Protein AF-A0A931S9N5-F1 (afdb_monomer_lite)

pLDDT: mean 90.53, std 6.64, range [61.09, 96.88]

Secondary structure (DSSP, 8-state):
-HHHHHHHH-HHHHHHHHHHHH----HHHHHHHHHHHHHHS-SS----HHHHHHHHHH-SSTTTTT--GGGT---HHHHHHHHTTS--

Foldseek 3Di:
DVVLVCCLPVVVVVLVVCCVVVVDPPPVVSSVVSVVVSVVQDLQNDDDQVVQQVCLCVDPDPVSNPDHPVVPDDCPVSVVCVVVVVGD

Radius of gyration: 17.53 Å; chains: 1; bounding box: 39×25×40 Å

Structure (mmCIF, N/CA/C/O backbone):
data_AF-A0A931S9N5-F1
#
_entry.id   AF-A0A931S9N5-F1
#
loop_
_atom_site.group_PDB
_atom_site.id
_atom_site.type_symbol
_atom_site.label_atom_id
_atom_site.label_alt_id
_atom_site.label_comp_id
_atom_site.label_asym_id
_atom_site.label_entity_id
_atom_site.label_seq_id
_atom_site.pdbx_PDB_ins_code
_atom_site.Cartn_x
_atom_site.Cartn_y
_atom_site.Cartn_z
_atom_site.occupancy
_atom_site.B_iso_or_equiv
_atom_site.auth_seq_id
_atom_site.auth_comp_id
_atom_site.auth_asym_id
_atom_site.auth_atom_id
_atom_site.pdbx_PDB_model_num
ATOM 1 N N . MET A 1 1 ? -6.717 -1.158 -9.408 1.00 61.09 1 MET A N 1
ATOM 2 C CA . MET A 1 1 ? -6.022 -2.374 -8.923 1.00 61.09 1 MET A CA 1
ATOM 3 C C . MET A 1 1 ? -5.153 -3.007 -10.006 1.00 61.09 1 MET A C 1
ATOM 5 O O . MET A 1 1 ? -4.058 -3.432 -9.673 1.00 61.09 1 MET A O 1
ATOM 9 N N . GLU A 1 2 ? -5.548 -2.950 -11.283 1.00 79.38 2 GLU A N 1
ATOM 10 C CA . GLU A 1 2 ? -4.694 -3.302 -12.437 1.00 79.38 2 GLU A CA 1
ATOM 11 C C . GLU A 1 2 ? -3.289 -2.675 -12.384 1.00 79.38 2 GLU A C 1
ATOM 13 O O . GLU A 1 2 ? -2.304 -3.367 -12.598 1.00 79.38 2 GLU A O 1
ATOM 18 N N . ALA A 1 3 ? -3.169 -1.400 -11.993 1.00 86.44 3 ALA A N 1
ATOM 19 C CA . ALA A 1 3 ? -1.867 -0.741 -11.871 1.00 86.44 3 ALA A CA 1
ATOM 20 C C . ALA A 1 3 ? -0.937 -1.374 -10.818 1.00 86.44 3 ALA A C 1
ATOM 22 O O . ALA A 1 3 ? 0.264 -1.437 -11.051 1.00 86.44 3 ALA A O 1
ATOM 23 N N . LEU A 1 4 ? -1.457 -1.850 -9.678 1.00 86.44 4 LEU A N 1
ATOM 24 C CA . LEU A 1 4 ? -0.641 -2.517 -8.654 1.00 86.44 4 LEU A CA 1
ATOM 25 C C . LEU A 1 4 ? -0.211 -3.913 -9.122 1.00 86.44 4 LEU A C 1
ATOM 27 O O . LEU A 1 4 ? 0.947 -4.281 -8.963 1.00 86.44 4 LEU A O 1
ATOM 31 N N . ASP A 1 5 ? -1.120 -4.662 -9.748 1.00 86.75 5 ASP A N 1
ATOM 32 C CA . ASP A 1 5 ? -0.794 -5.964 -10.340 1.00 86.75 5 ASP A CA 1
ATOM 33 C C . ASP A 1 5 ? 0.262 -5.826 -11.448 1.00 86.75 5 ASP A C 1
ATOM 35 O O . ASP A 1 5 ? 1.268 -6.535 -11.442 1.00 86.75 5 ASP A O 1
ATOM 39 N N . TYR A 1 6 ? 0.089 -4.841 -12.336 1.00 90.38 6 TYR A N 1
ATOM 40 C CA . TYR A 1 6 ? 1.085 -4.478 -13.339 1.00 90.38 6 TYR A CA 1
ATOM 41 C C . TYR A 1 6 ? 2.409 -4.102 -12.676 1.00 90.38 6 TYR A C 1
ATOM 43 O O . TYR A 1 6 ? 3.456 -4.581 -13.100 1.00 90.38 6 TYR A O 1
ATOM 51 N N . THR A 1 7 ? 2.356 -3.292 -11.616 1.00 91.12 7 THR A N 1
ATOM 52 C CA . THR A 1 7 ? 3.541 -2.842 -10.887 1.00 91.12 7 THR A CA 1
ATOM 53 C C . THR A 1 7 ? 4.358 -4.025 -10.387 1.00 91.12 7 THR A C 1
ATOM 55 O O . THR A 1 7 ? 5.549 -4.090 -10.656 1.00 91.12 7 THR A O 1
ATOM 58 N N . LEU A 1 8 ? 3.703 -4.987 -9.732 1.00 89.75 8 LEU A N 1
ATOM 59 C CA . LEU A 1 8 ? 4.345 -6.158 -9.136 1.00 89.75 8 LEU A CA 1
ATOM 60 C C . LEU A 1 8 ? 4.875 -7.168 -10.169 1.00 89.75 8 LEU A C 1
ATOM 62 O O . LEU A 1 8 ? 5.813 -7.905 -9.868 1.00 89.75 8 LEU A O 1
ATOM 66 N N . LYS A 1 9 ? 4.283 -7.220 -11.370 1.00 92.12 9 LYS A N 1
ATOM 67 C CA . LYS A 1 9 ? 4.650 -8.170 -12.437 1.00 92.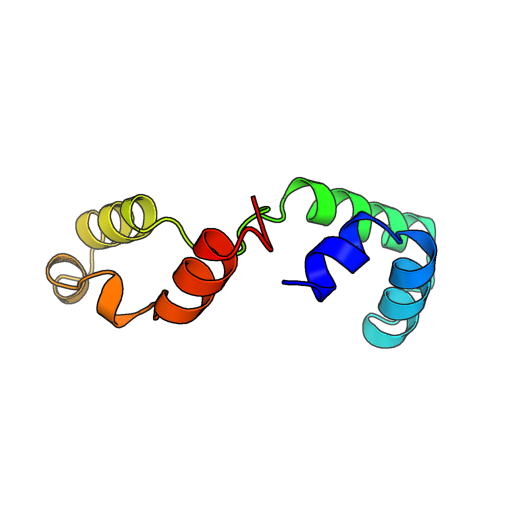12 9 LYS A CA 1
ATOM 68 C C . LYS A 1 9 ? 5.662 -7.626 -13.450 1.00 92.12 9 LYS A C 1
ATOM 70 O O . LYS A 1 9 ? 6.348 -8.425 -14.077 1.00 92.12 9 LYS A O 1
ATOM 75 N N . ASN A 1 10 ? 5.762 -6.306 -13.608 1.00 95.31 10 ASN A N 1
ATOM 76 C CA . ASN A 1 10 ? 6.509 -5.647 -14.689 1.00 95.31 10 ASN A CA 1
ATOM 77 C C . ASN A 1 10 ? 7.586 -4.711 -14.113 1.00 95.31 10 ASN A C 1
ATOM 79 O O . ASN A 1 10 ? 7.569 -3.496 -14.324 1.00 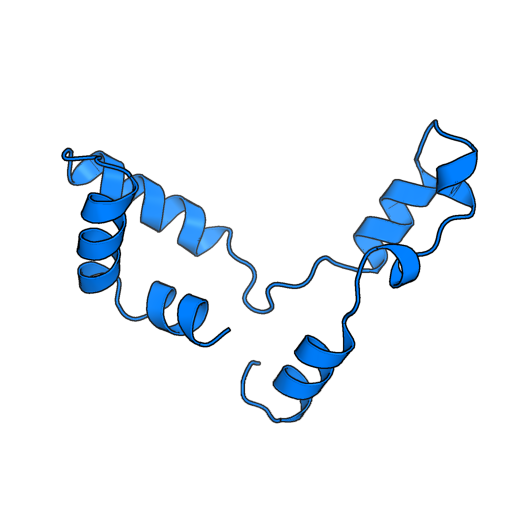95.31 10 ASN A O 1
ATOM 83 N N . ARG A 1 11 ? 8.489 -5.274 -13.296 1.00 94.38 11 ARG A N 1
ATOM 84 C CA . ARG A 1 11 ? 9.466 -4.513 -12.497 1.00 94.38 11 ARG A CA 1
ATOM 85 C C . ARG A 1 11 ? 10.297 -3.550 -13.346 1.00 94.38 11 ARG A C 1
ATOM 87 O O . ARG A 1 11 ? 10.438 -2.388 -12.976 1.00 94.38 11 ARG A O 1
ATOM 94 N N . ASP A 1 12 ? 10.834 -4.007 -14.470 1.00 94.75 12 ASP A N 1
ATOM 95 C CA . ASP A 1 12 ? 11.760 -3.203 -15.270 1.00 94.75 12 ASP A CA 1
ATOM 96 C C . ASP A 1 12 ? 11.047 -2.032 -15.961 1.00 94.75 12 ASP A C 1
ATOM 98 O O . ASP A 1 12 ? 11.537 -0.900 -15.910 1.00 94.75 12 ASP A O 1
ATOM 102 N N . GLU A 1 13 ? 9.847 -2.243 -16.519 1.00 96.06 13 GLU A N 1
ATOM 103 C CA . GLU A 1 13 ? 9.039 -1.147 -17.066 1.00 96.06 13 GLU A CA 1
ATOM 104 C C . GLU A 1 13 ? 8.652 -0.134 -15.984 1.00 96.06 13 GLU A C 1
ATOM 106 O O . GLU A 1 13 ? 8.665 1.080 -16.211 1.00 96.06 13 GLU A O 1
ATOM 111 N N . VAL A 1 14 ? 8.327 -0.618 -14.787 1.00 95.56 14 VAL A N 1
ATOM 112 C CA . VAL A 1 14 ? 7.967 0.236 -13.654 1.00 95.56 14 VAL A CA 1
ATOM 113 C C . VAL A 1 14 ? 9.152 1.073 -13.199 1.00 95.56 14 VAL A C 1
ATOM 115 O O . VAL A 1 14 ? 8.965 2.258 -12.936 1.00 95.56 14 VAL A O 1
ATOM 118 N N . LEU A 1 15 ? 10.368 0.528 -13.152 1.00 95.94 15 LEU A N 1
ATOM 119 C CA . LEU A 1 15 ? 11.563 1.302 -12.801 1.00 95.94 15 LEU A CA 1
ATOM 120 C C . LEU A 1 15 ? 11.811 2.452 -13.795 1.00 95.94 15 LEU A C 1
ATOM 122 O O . LEU A 1 15 ? 12.178 3.558 -13.387 1.00 95.94 15 LEU A O 1
ATOM 126 N N . LEU A 1 16 ? 11.521 2.265 -15.086 1.00 95.38 16 LEU A N 1
ATOM 127 C CA . LEU A 1 16 ? 11.580 3.359 -16.066 1.00 95.38 16 LEU A CA 1
ATOM 128 C C . LEU A 1 16 ? 10.549 4.455 -15.757 1.00 95.38 16 LEU A C 1
ATOM 130 O O . LEU A 1 16 ? 10.862 5.651 -15.785 1.00 95.38 16 LEU A O 1
ATOM 134 N N . VAL A 1 17 ? 9.322 4.058 -15.413 1.00 95.88 17 VAL A N 1
ATOM 135 C CA . VAL A 1 17 ? 8.266 4.990 -14.995 1.00 95.88 17 VAL A CA 1
ATOM 136 C C . VAL A 1 17 ? 8.656 5.706 -13.700 1.00 95.88 17 VAL A C 1
ATOM 138 O O . VAL A 1 17 ? 8.539 6.929 -13.620 1.00 95.88 17 VAL A O 1
ATOM 141 N N . MET A 1 18 ? 9.181 4.988 -12.706 1.00 95.50 18 MET A N 1
ATOM 142 C CA . MET A 1 18 ? 9.634 5.567 -11.445 1.00 95.50 18 MET A CA 1
ATOM 143 C C . MET A 1 18 ? 10.731 6.600 -11.692 1.00 95.50 18 MET A C 1
ATOM 145 O O . MET A 1 18 ? 10.579 7.723 -11.232 1.00 95.50 18 MET A O 1
ATOM 149 N N . THR A 1 19 ? 11.746 6.303 -12.511 1.00 96.31 19 THR A N 1
ATOM 150 C CA . THR A 1 19 ? 12.780 7.281 -12.913 1.00 96.31 19 THR A CA 1
ATOM 151 C C . THR A 1 19 ? 12.161 8.583 -13.432 1.00 96.31 19 THR A C 1
ATOM 153 O O . THR A 1 19 ? 12.555 9.685 -13.037 1.00 96.31 19 THR A O 1
ATOM 156 N N . LYS A 1 20 ? 11.140 8.481 -14.295 1.00 96.56 20 LYS A N 1
ATOM 157 C CA . LYS A 1 20 ? 10.468 9.647 -14.886 1.00 96.56 20 LYS A CA 1
ATOM 158 C C . LYS A 1 20 ? 9.807 10.539 -13.832 1.00 96.56 20 LYS A C 1
ATOM 160 O O . LYS A 1 20 ? 9.857 11.765 -13.990 1.00 96.56 20 LYS A O 1
ATOM 165 N N . TYR A 1 21 ? 9.196 9.959 -12.800 1.00 96.06 21 TYR A N 1
ATOM 166 C CA . TYR A 1 21 ? 8.383 10.691 -11.822 1.00 96.06 21 TYR A CA 1
ATOM 167 C C . TYR A 1 21 ? 9.104 11.005 -10.505 1.00 96.06 21 TYR A C 1
ATOM 169 O O . TYR A 1 21 ? 8.822 12.041 -9.913 1.00 96.06 21 TYR A O 1
ATOM 177 N N . THR A 1 22 ? 10.063 10.185 -10.073 1.00 95.00 22 THR A N 1
ATOM 178 C CA . THR A 1 22 ? 10.867 10.415 -8.859 1.00 95.00 22 THR A CA 1
ATOM 179 C C . THR A 1 22 ? 12.149 11.194 -9.140 1.00 95.00 22 THR A C 1
ATOM 181 O O . THR A 1 22 ? 12.708 11.785 -8.222 1.00 95.00 22 THR A O 1
ATOM 184 N N . LYS A 1 23 ? 12.616 11.205 -10.401 1.00 95.88 23 LYS A N 1
ATOM 185 C CA . LYS A 1 23 ? 13.900 11.789 -10.836 1.00 95.88 23 LYS A CA 1
ATOM 186 C C . LYS A 1 23 ? 15.138 11.146 -10.200 1.00 95.88 23 LYS A C 1
ATOM 188 O O . LYS A 1 23 ? 16.229 11.697 -10.314 1.00 95.88 23 LYS A O 1
ATOM 193 N N . ILE A 1 24 ? 14.988 9.985 -9.567 1.00 95.06 24 ILE A N 1
ATOM 194 C CA . ILE A 1 24 ? 16.115 9.201 -9.059 1.00 95.06 24 ILE A CA 1
ATOM 195 C C . ILE A 1 24 ? 16.852 8.597 -10.260 1.00 95.06 24 ILE A C 1
ATOM 197 O O . ILE A 1 24 ? 16.246 7.896 -11.067 1.00 95.06 24 ILE A O 1
ATOM 201 N N . THR A 1 25 ? 18.148 8.884 -10.381 1.00 93.69 25 THR A N 1
ATOM 202 C CA . THR A 1 25 ? 19.023 8.364 -11.448 1.00 93.69 25 THR A CA 1
ATOM 203 C C . THR A 1 25 ? 19.968 7.263 -10.970 1.00 93.69 25 THR A C 1
ATOM 205 O O . THR A 1 25 ? 20.576 6.581 -11.792 1.00 93.69 25 THR A O 1
ATOM 208 N N . ASP A 1 26 ? 20.088 7.072 -9.655 1.00 96.88 26 ASP A N 1
ATOM 209 C CA . ASP A 1 26 ? 20.807 5.947 -9.064 1.00 96.88 26 ASP A CA 1
ATOM 210 C C . ASP A 1 26 ? 19.947 4.680 -9.175 1.00 96.88 26 ASP A C 1
ATOM 212 O O . ASP A 1 26 ? 18.899 4.553 -8.537 1.00 96.88 26 ASP A O 1
ATOM 216 N N . ALA A 1 27 ? 20.394 3.742 -10.011 1.00 93.38 27 ALA A N 1
ATOM 217 C CA . ALA A 1 27 ? 19.673 2.505 -10.283 1.00 93.38 27 ALA A CA 1
ATOM 218 C C . ALA A 1 27 ? 19.559 1.590 -9.052 1.00 93.38 27 ALA A C 1
ATOM 220 O O . ALA A 1 27 ? 18.554 0.890 -8.912 1.00 93.38 27 ALA A O 1
ATOM 221 N N . ALA A 1 28 ? 20.553 1.596 -8.157 1.00 95.56 28 ALA A N 1
ATOM 222 C CA . ALA A 1 28 ? 20.523 0.781 -6.948 1.00 95.56 28 ALA A CA 1
ATOM 223 C C . ALA A 1 28 ? 19.485 1.329 -5.964 1.00 95.56 28 ALA A C 1
ATOM 225 O O . ALA A 1 28 ? 18.632 0.576 -5.496 1.00 95.56 28 ALA A O 1
ATOM 226 N N . LEU A 1 29 ? 19.487 2.648 -5.742 1.00 96.06 29 LEU A N 1
ATOM 227 C CA . LEU A 1 29 ? 18.501 3.313 -4.886 1.00 96.06 29 LEU A CA 1
ATOM 228 C C . LEU A 1 29 ? 17.071 3.149 -5.423 1.00 96.06 29 LEU A C 1
ATOM 230 O O . LEU A 1 29 ? 16.130 2.922 -4.663 1.00 96.06 29 LEU A O 1
ATOM 234 N N . LEU A 1 30 ? 16.894 3.250 -6.742 1.00 96.12 30 LEU A N 1
ATOM 235 C CA . LEU A 1 30 ? 15.591 3.070 -7.376 1.00 96.12 30 LEU A CA 1
ATOM 236 C C . LEU A 1 30 ? 15.073 1.631 -7.228 1.00 96.12 30 LEU A C 1
ATOM 238 O O . LEU A 1 30 ? 13.893 1.427 -6.935 1.00 96.12 30 LEU A O 1
ATOM 242 N N . GLY A 1 31 ? 15.961 0.648 -7.406 1.00 96.19 31 GLY A N 1
ATOM 243 C CA . GLY A 1 31 ? 15.656 -0.765 -7.205 1.00 96.19 31 GLY A CA 1
ATOM 244 C C . GLY A 1 31 ? 15.273 -1.069 -5.759 1.00 96.19 31 GLY A C 1
ATOM 245 O O . GLY A 1 31 ? 14.238 -1.686 -5.522 1.00 96.19 31 GLY A O 1
ATOM 246 N N . GLU A 1 32 ? 16.046 -0.566 -4.795 1.00 95.56 32 GLU A N 1
ATOM 247 C CA . GLU A 1 32 ? 15.761 -0.733 -3.368 1.00 95.56 32 GLU A CA 1
ATOM 248 C C . GLU A 1 32 ? 14.412 -0.120 -2.977 1.00 95.56 32 GLU A C 1
ATOM 250 O O . GLU A 1 32 ? 13.639 -0.739 -2.238 1.00 95.56 32 GLU A O 1
ATOM 255 N N . ALA A 1 33 ? 14.094 1.070 -3.498 1.00 93.88 33 ALA A N 1
ATOM 256 C CA . ALA A 1 33 ? 12.805 1.706 -3.265 1.00 93.88 33 ALA A CA 1
ATOM 257 C C . ALA A 1 33 ? 11.658 0.810 -3.754 1.00 93.88 33 ALA A C 1
ATOM 259 O O . ALA A 1 33 ? 10.739 0.523 -2.985 1.00 93.88 33 ALA A O 1
ATOM 260 N N . TYR A 1 34 ? 11.726 0.313 -4.994 1.00 95.06 34 TYR A N 1
ATOM 261 C CA . TYR A 1 34 ? 10.721 -0.616 -5.514 1.00 95.06 34 TYR A CA 1
ATOM 262 C C . TYR A 1 34 ? 10.618 -1.880 -4.647 1.00 95.06 34 TYR A C 1
ATOM 264 O O . TYR A 1 34 ? 9.525 -2.228 -4.203 1.00 95.06 34 TYR A O 1
ATOM 272 N N . ASP A 1 35 ? 11.742 -2.539 -4.352 1.00 94.69 35 ASP A N 1
ATOM 273 C CA . ASP A 1 35 ? 11.758 -3.822 -3.640 1.00 94.69 35 ASP A CA 1
ATOM 274 C C . ASP A 1 35 ? 11.252 -3.687 -2.188 1.00 94.69 35 ASP A C 1
ATOM 276 O O . ASP A 1 35 ? 10.675 -4.629 -1.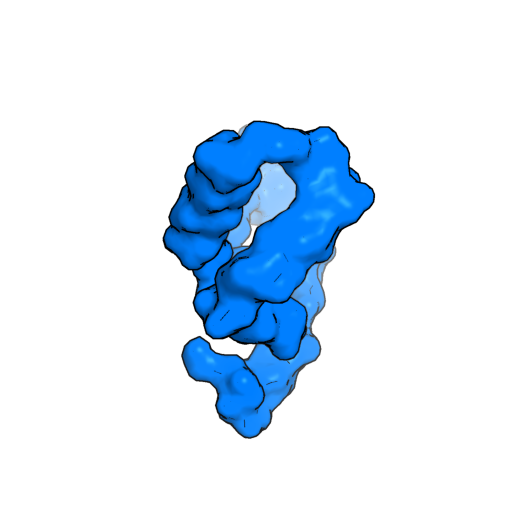634 1.00 94.69 35 ASP A O 1
ATOM 280 N N . SER A 1 36 ? 11.429 -2.514 -1.573 1.00 93.19 36 SER A N 1
ATOM 281 C CA . SER A 1 36 ? 10.902 -2.195 -0.241 1.00 93.19 36 SER A CA 1
ATOM 282 C C . SER A 1 36 ? 9.381 -2.039 -0.253 1.00 93.19 36 SER A C 1
ATOM 284 O O . SER A 1 36 ? 8.692 -2.635 0.577 1.00 93.19 36 SER A O 1
ATOM 286 N N . TYR A 1 37 ? 8.836 -1.289 -1.216 1.00 89.12 37 TYR A N 1
ATOM 287 C CA . TYR A 1 37 ? 7.390 -1.080 -1.318 1.00 89.12 37 TYR A CA 1
ATOM 288 C C . TYR A 1 37 ? 6.646 -2.305 -1.852 1.00 89.12 37 TYR A C 1
ATOM 290 O O . TYR A 1 37 ? 5.560 -2.604 -1.363 1.00 89.12 37 TYR A O 1
ATOM 298 N N . ALA A 1 38 ? 7.239 -3.070 -2.772 1.00 91.19 38 ALA A N 1
ATOM 299 C CA . ALA A 1 38 ? 6.639 -4.288 -3.317 1.00 91.19 38 ALA A CA 1
ATOM 300 C C . ALA A 1 38 ? 6.305 -5.324 -2.230 1.00 91.19 38 ALA A C 1
ATOM 302 O O . ALA A 1 38 ? 5.326 -6.055 -2.355 1.00 91.19 38 ALA A O 1
ATOM 303 N N . LYS A 1 39 ? 7.090 -5.364 -1.144 1.00 88.75 39 LYS A N 1
ATOM 304 C CA . LYS A 1 39 ? 6.834 -6.221 0.027 1.00 88.75 39 LYS A CA 1
ATOM 305 C C . LYS A 1 39 ? 5.772 -5.657 0.970 1.00 88.75 39 LYS A C 1
ATOM 307 O O . LYS A 1 39 ? 5.157 -6.420 1.707 1.00 88.75 39 LYS A O 1
ATOM 312 N N . ALA A 1 40 ? 5.610 -4.338 0.991 1.00 87.25 40 ALA A N 1
ATOM 313 C CA . ALA A 1 40 ? 4.712 -3.638 1.903 1.00 87.25 40 ALA A CA 1
ATOM 314 C C . ALA A 1 40 ? 3.312 -3.418 1.315 1.00 87.25 40 ALA A C 1
ATOM 316 O O . ALA A 1 40 ? 2.360 -3.235 2.069 1.00 87.25 40 ALA A O 1
ATOM 317 N N . TRP A 1 41 ? 3.172 -3.400 -0.013 1.00 86.62 41 TRP A N 1
ATOM 318 C CA . TRP A 1 41 ? 1.879 -3.188 -0.648 1.00 86.62 41 TRP A CA 1
ATOM 319 C C . TRP A 1 41 ? 0.925 -4.340 -0.368 1.00 86.62 41 TRP A C 1
ATOM 321 O O . TRP A 1 41 ? 1.193 -5.503 -0.671 1.00 86.62 41 TRP A O 1
ATOM 331 N N . GLU A 1 42 ? -0.235 -3.984 0.172 1.00 82.56 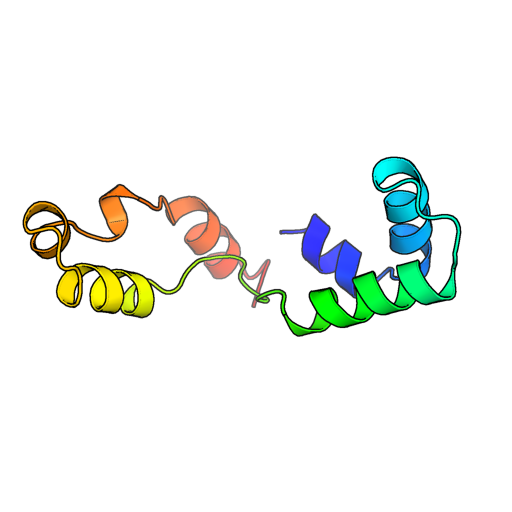42 GLU A N 1
ATOM 332 C CA . GLU A 1 42 ? -1.318 -4.931 0.342 1.00 82.56 42 GLU A CA 1
ATOM 333 C C . GLU A 1 42 ? -1.867 -5.357 -1.016 1.00 82.56 42 GLU A C 1
ATOM 335 O O . GLU A 1 42 ? -2.104 -4.548 -1.914 1.00 82.56 42 GLU A O 1
ATOM 340 N N . ARG A 1 43 ? -2.114 -6.658 -1.146 1.00 78.94 43 ARG A N 1
ATOM 341 C CA . ARG A 1 43 ? -2.667 -7.248 -2.364 1.00 78.94 43 ARG A CA 1
ATOM 342 C C . ARG A 1 43 ? -4.074 -6.731 -2.675 1.00 78.94 43 ARG A C 1
ATOM 344 O O . ARG A 1 43 ? -4.423 -6.533 -3.838 1.00 78.94 43 ARG A O 1
ATOM 351 N N . ILE A 1 44 ? -4.854 -6.473 -1.630 1.00 83.25 44 ILE A N 1
ATOM 352 C CA . ILE A 1 44 ? -6.104 -5.722 -1.696 1.00 83.25 44 ILE A CA 1
ATOM 353 C C . ILE A 1 44 ? -5.798 -4.363 -1.058 1.00 83.25 44 ILE A C 1
ATOM 355 O O . ILE A 1 44 ? -5.578 -4.325 0.145 1.00 83.25 44 ILE A O 1
ATOM 359 N N . PRO A 1 45 ? -5.745 -3.254 -1.820 1.00 78.19 45 PRO A N 1
ATOM 360 C CA . PRO A 1 45 ? -5.342 -1.951 -1.302 1.00 78.19 45 PRO A CA 1
ATOM 361 C C . PRO A 1 45 ? -6.512 -1.300 -0.555 1.00 78.19 45 PRO A C 1
ATOM 363 O O . PRO A 1 45 ? -7.097 -0.316 -1.009 1.00 78.19 45 PRO A O 1
ATOM 366 N N . MET A 1 46 ? -6.896 -1.898 0.568 1.00 84.44 46 MET A N 1
ATOM 367 C CA . MET A 1 46 ? -8.010 -1.475 1.399 1.00 84.44 46 MET A CA 1
ATOM 368 C C . MET A 1 46 ? -7.582 -1.523 2.857 1.00 84.44 46 MET A C 1
ATOM 370 O O . MET A 1 46 ? -7.135 -2.570 3.314 1.00 84.44 46 MET A O 1
ATOM 374 N N . PRO A 1 47 ? -7.735 -0.427 3.613 1.00 85.12 47 PRO A N 1
ATOM 375 C CA . PRO A 1 47 ? -7.385 -0.460 5.019 1.00 85.12 47 PRO A CA 1
ATOM 376 C C . PRO A 1 47 ? -8.268 -1.463 5.769 1.00 85.12 47 PRO A C 1
ATOM 378 O O . PRO A 1 47 ? -9.464 -1.595 5.502 1.00 85.12 47 PRO A O 1
ATOM 381 N N . SER A 1 48 ? -7.685 -2.139 6.756 1.00 88.69 48 SER A N 1
ATOM 382 C CA . SER A 1 48 ? -8.425 -3.050 7.626 1.00 88.69 48 SER A CA 1
ATOM 383 C C . SER A 1 48 ? -9.465 -2.293 8.456 1.00 88.69 48 SER A C 1
ATOM 385 O O . SER A 1 48 ? -9.115 -1.456 9.294 1.00 88.69 48 SER A O 1
ATOM 387 N N . GLN A 1 49 ? -10.746 -2.635 8.272 1.00 92.12 49 GLN A N 1
ATOM 388 C CA . GLN A 1 49 ? -11.847 -2.120 9.092 1.00 92.12 49 GLN A CA 1
ATOM 389 C C . GLN A 1 49 ? -11.560 -2.321 10.587 1.00 92.12 49 GLN A C 1
ATOM 391 O O . GLN A 1 49 ? -11.640 -1.372 11.364 1.00 92.12 49 GLN A O 1
ATOM 396 N N . ALA A 1 50 ? -11.152 -3.531 10.983 1.00 92.31 50 ALA A N 1
ATOM 397 C CA . ALA A 1 50 ? -10.871 -3.855 12.380 1.00 92.31 50 ALA A CA 1
ATOM 398 C C . ALA A 1 50 ? -9.708 -3.024 12.953 1.00 92.31 50 ALA A C 1
ATOM 400 O O . ALA A 1 50 ? -9.753 -2.606 14.111 1.00 92.31 50 ALA A O 1
ATOM 401 N N . ALA A 1 51 ? -8.675 -2.747 12.150 1.00 92.56 51 ALA A N 1
ATOM 402 C CA . ALA A 1 51 ? -7.561 -1.902 12.576 1.00 92.56 51 ALA A CA 1
ATOM 403 C C . ALA A 1 51 ? -8.001 -0.443 12.778 1.00 92.56 51 ALA A C 1
ATOM 405 O O . ALA A 1 51 ? -7.629 0.174 13.778 1.00 92.56 51 ALA A O 1
ATOM 406 N N . ILE A 1 52 ? -8.832 0.091 11.874 1.00 94.75 52 ILE A N 1
ATOM 407 C CA . ILE A 1 52 ? -9.413 1.433 12.013 1.00 94.75 52 ILE A CA 1
ATOM 408 C C . ILE A 1 52 ? -10.268 1.508 13.281 1.00 94.75 52 ILE A C 1
ATOM 410 O O . ILE A 1 52 ? -10.071 2.408 14.093 1.00 94.75 52 ILE A O 1
ATOM 414 N N . GLU A 1 53 ? -11.178 0.556 13.487 1.00 94.69 53 GLU A N 1
ATOM 415 C CA . GLU A 1 53 ? -12.044 0.514 14.673 1.00 94.69 53 GLU A CA 1
ATOM 416 C C . GLU A 1 53 ? -11.228 0.425 15.972 1.00 94.69 53 GLU A C 1
ATOM 418 O O . GLU A 1 53 ? -11.511 1.141 16.935 1.00 94.69 53 GLU A O 1
ATOM 423 N N . THR A 1 54 ? -10.153 -0.370 15.976 1.00 95.44 54 THR A N 1
ATOM 424 C CA . THR A 1 54 ? -9.218 -0.462 17.109 1.00 95.44 54 THR A CA 1
ATOM 425 C C . THR A 1 54 ? -8.566 0.890 17.410 1.00 95.44 54 THR A C 1
ATOM 427 O O . THR A 1 54 ? -8.516 1.316 18.567 1.00 95.44 54 THR A O 1
ATOM 430 N N . LEU A 1 55 ? -8.095 1.600 16.380 1.00 94.88 55 LEU A N 1
ATOM 431 C CA . LEU A 1 55 ? -7.461 2.909 16.542 1.00 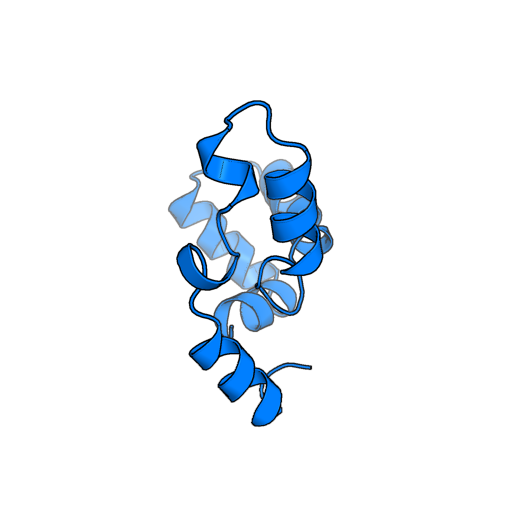94.88 55 LEU A CA 1
ATOM 432 C C . LEU A 1 55 ? -8.454 3.980 17.020 1.00 94.88 55 LEU A C 1
ATOM 434 O O . LEU A 1 55 ? -8.113 4.800 17.874 1.00 94.88 55 LEU A O 1
ATOM 438 N N . LEU A 1 56 ? -9.686 3.963 16.503 1.00 96.00 56 LEU A N 1
ATOM 439 C CA . LEU A 1 56 ? -10.759 4.867 16.922 1.00 96.00 56 LEU A CA 1
ATOM 440 C C . LEU A 1 56 ? -11.100 4.678 18.407 1.00 96.00 56 LEU A C 1
ATOM 442 O O . LEU A 1 56 ? -11.202 5.662 19.143 1.00 96.00 56 LEU A O 1
ATOM 446 N N . ALA A 1 57 ? -11.190 3.427 18.869 1.00 94.75 57 ALA A N 1
ATOM 447 C CA . ALA A 1 57 ? -11.451 3.098 20.269 1.00 94.75 57 ALA A CA 1
ATOM 448 C C . ALA A 1 57 ? -10.308 3.530 21.209 1.00 94.75 57 ALA A C 1
ATOM 450 O O . ALA A 1 57 ? -10.561 4.027 22.310 1.00 94.75 57 ALA A O 1
ATOM 451 N N . ALA A 1 58 ? -9.056 3.385 20.763 1.00 95.44 58 ALA A N 1
ATOM 452 C CA . ALA A 1 58 ? -7.863 3.773 21.518 1.00 95.44 58 ALA A CA 1
ATOM 453 C C . ALA A 1 58 ? -7.578 5.288 21.501 1.00 95.44 58 ALA A C 1
ATOM 455 O O . ALA A 1 58 ? -6.685 5.763 22.205 1.00 95.44 58 ALA A O 1
ATOM 456 N N . SER A 1 59 ? -8.312 6.065 20.701 1.00 95.50 59 SER A N 1
ATOM 457 C CA . SER A 1 59 ? -8.033 7.485 20.514 1.00 95.50 59 SER A CA 1
ATOM 458 C C . SER A 1 59 ? -8.269 8.307 21.784 1.00 95.50 59 SER A C 1
ATOM 460 O O . SER A 1 59 ? -9.287 8.185 22.473 1.00 95.50 59 SER A O 1
ATOM 462 N N . VAL A 1 60 ? -7.349 9.237 22.049 1.00 95.94 60 VAL A N 1
ATOM 463 C CA . VAL A 1 60 ? -7.509 10.260 23.093 1.00 95.94 60 VAL A CA 1
ATOM 464 C C . VAL A 1 60 ? -8.551 11.318 22.719 1.00 95.94 60 VAL A C 1
ATOM 466 O O . VAL A 1 60 ? -9.045 12.020 23.596 1.00 95.94 60 VAL A O 1
ATOM 469 N N . ASN A 1 61 ? -8.915 11.430 21.435 1.00 95.19 61 ASN A N 1
ATOM 470 C CA . ASN A 1 61 ? -9.967 12.333 20.982 1.00 95.19 61 ASN A CA 1
ATOM 471 C C . ASN A 1 61 ? -11.347 11.717 21.284 1.00 95.19 61 ASN A C 1
ATOM 473 O O . ASN A 1 61 ? -11.704 10.709 20.671 1.00 95.19 61 ASN A O 1
ATOM 477 N N . PRO A 1 62 ? -12.180 12.331 22.145 1.00 92.19 62 PRO A N 1
ATOM 478 C CA . PRO A 1 62 ? -13.493 11.784 22.484 1.00 92.19 62 PRO A CA 1
ATOM 479 C C . PRO A 1 62 ? -14.414 11.606 21.271 1.00 92.19 62 PRO A C 1
ATOM 481 O O . PRO A 1 62 ? -15.228 10.688 21.256 1.00 92.19 62 PRO A O 1
ATOM 484 N N . LYS A 1 63 ? -14.264 12.442 20.231 1.00 91.38 63 LYS A N 1
ATOM 485 C CA . LYS A 1 63 ? -15.066 12.347 19.001 1.00 91.38 63 LYS A CA 1
ATOM 486 C C . LYS A 1 63 ? -14.744 11.097 18.180 1.00 91.38 63 LYS A C 1
ATOM 488 O O . LYS A 1 63 ? -15.608 10.621 17.455 1.00 91.38 63 LYS A O 1
ATOM 493 N N . ALA A 1 64 ? -13.525 10.567 18.290 1.00 93.94 64 ALA A N 1
ATOM 494 C CA . ALA A 1 64 ? -13.101 9.393 17.532 1.00 93.94 64 ALA A CA 1
ATOM 495 C C . ALA A 1 64 ? -13.716 8.096 18.078 1.00 93.94 64 ALA A C 1
ATOM 497 O O . ALA A 1 64 ? -14.039 7.209 17.299 1.00 93.94 64 ALA A O 1
ATOM 498 N N . LYS A 1 65 ? -13.974 8.013 19.389 1.00 90.38 65 LYS A N 1
ATOM 499 C CA . LYS A 1 65 ? -14.521 6.806 20.035 1.00 90.38 65 LYS A CA 1
ATOM 500 C C . LYS A 1 65 ? -15.919 6.408 19.552 1.00 90.38 65 LYS A C 1
ATOM 502 O O . LYS A 1 65 ? -16.288 5.247 19.670 1.00 90.38 65 LYS A O 1
ATOM 507 N N . GLY A 1 66 ? -16.702 7.371 19.061 1.00 88.44 66 GLY A N 1
ATOM 508 C CA . GLY A 1 66 ? -18.034 7.137 18.488 1.00 88.44 66 GLY A CA 1
ATOM 509 C C . GLY A 1 66 ? -18.063 7.150 16.958 1.00 88.44 66 GLY A C 1
ATOM 510 O O . GLY A 1 66 ? -19.136 6.997 16.374 1.00 88.44 66 GLY A O 1
ATOM 511 N N . ALA A 1 67 ? -16.919 7.379 16.310 1.00 95.69 67 ALA A N 1
ATOM 512 C CA . ALA A 1 67 ? -16.827 7.340 14.861 1.00 95.69 67 ALA A CA 1
ATOM 513 C C . ALA A 1 67 ? -16.834 5.888 14.371 1.00 95.69 67 ALA A C 1
ATOM 515 O O . ALA A 1 67 ? -16.460 4.963 15.092 1.00 95.69 67 ALA A O 1
ATOM 516 N N . ARG A 1 68 ? -17.260 5.694 13.128 1.00 93.25 68 ARG A N 1
ATOM 517 C CA . ARG A 1 68 ? -17.315 4.388 12.475 1.00 93.25 68 ARG A CA 1
ATOM 518 C C . ARG A 1 68 ? -16.437 4.394 11.238 1.00 93.25 68 ARG A C 1
ATOM 520 O O . ARG A 1 68 ? -16.267 5.428 10.598 1.00 93.25 68 ARG A O 1
ATOM 527 N N . TRP A 1 69 ? -15.897 3.234 10.892 1.00 93.06 69 TRP A N 1
ATOM 528 C CA . TRP A 1 69 ? -14.976 3.096 9.768 1.00 93.06 69 TRP A CA 1
ATOM 529 C C . TRP A 1 69 ? -15.608 3.538 8.421 1.00 93.06 69 TRP A C 1
ATOM 531 O O . TRP A 1 69 ? -14.941 4.189 7.617 1.00 93.06 69 TRP A O 1
ATOM 541 N N . ASP A 1 70 ? -16.910 3.281 8.227 1.00 92.69 70 ASP A N 1
ATOM 542 C CA . ASP A 1 70 ? -17.705 3.603 7.025 1.00 92.69 70 ASP A CA 1
ATOM 543 C C . ASP A 1 70 ? -17.880 5.113 6.789 1.00 92.69 70 ASP A C 1
ATOM 545 O O . ASP A 1 70 ? -18.313 5.541 5.723 1.00 92.69 70 ASP A O 1
ATOM 549 N N . GLN A 1 71 ? -17.519 5.941 7.771 1.00 94.25 71 GLN A N 1
ATOM 550 C CA . GLN A 1 71 ? -17.473 7.397 7.628 1.00 94.25 71 GLN A CA 1
ATOM 551 C C . GLN A 1 71 ? -16.191 7.878 6.934 1.00 94.25 71 GLN A C 1
ATOM 553 O O . GLN A 1 71 ? -16.128 9.033 6.514 1.00 94.25 71 GLN A O 1
ATOM 558 N N . PHE A 1 72 ? -15.172 7.019 6.830 1.00 92.38 72 PHE A N 1
ATOM 559 C CA . PHE A 1 72 ? -13.853 7.351 6.284 1.00 92.38 72 PHE A CA 1
ATOM 560 C C . PHE A 1 72 ? -13.534 6.601 4.990 1.00 92.38 72 PHE A C 1
ATOM 562 O O . PHE A 1 72 ? -12.707 7.069 4.209 1.00 92.38 72 PHE A O 1
ATOM 569 N N . VAL A 1 73 ? -14.151 5.437 4.773 1.00 92.19 73 VAL A N 1
ATOM 570 C CA . VAL A 1 73 ? -13.819 4.536 3.667 1.00 92.19 73 VAL A CA 1
ATOM 571 C C . VAL A 1 73 ? -15.096 4.072 2.970 1.00 92.19 73 VAL A C 1
ATOM 573 O O . VAL A 1 73 ? -15.970 3.478 3.594 1.00 92.19 73 VAL A O 1
ATOM 576 N N . ASP A 1 74 ? -15.175 4.307 1.660 1.00 91.38 74 ASP A N 1
ATOM 577 C CA . ASP A 1 74 ? -16.174 3.687 0.785 1.00 91.38 74 ASP A CA 1
ATOM 578 C C . ASP A 1 74 ? -15.563 2.436 0.149 1.00 91.38 74 ASP A C 1
ATOM 580 O O . ASP A 1 74 ? -14.703 2.527 -0.729 1.00 91.38 74 ASP A O 1
ATOM 584 N N . ASP A 1 75 ? -15.981 1.259 0.612 1.00 89.31 75 ASP A N 1
ATOM 585 C CA . ASP A 1 75 ? -15.414 -0.009 0.158 1.00 89.31 75 ASP A CA 1
ATOM 586 C C . ASP A 1 75 ? -16.191 -0.711 -0.950 1.00 89.31 75 ASP A C 1
ATOM 588 O O . ASP A 1 75 ? -15.780 -1.784 -1.403 1.00 89.31 75 ASP A O 1
ATOM 592 N N . ARG A 1 76 ? -17.293 -0.117 -1.419 1.00 90.44 76 ARG A N 1
ATOM 593 C CA . ARG A 1 76 ? -18.208 -0.772 -2.361 1.00 90.44 76 ARG A CA 1
ATOM 594 C C . ARG A 1 76 ? -17.491 -1.204 -3.636 1.00 90.44 76 ARG A C 1
ATOM 596 O O . ARG A 1 76 ? -17.636 -2.347 -4.057 1.00 90.44 76 ARG A O 1
ATOM 603 N N . PHE A 1 77 ? -16.651 -0.327 -4.185 1.00 87.62 77 PHE A N 1
ATOM 604 C CA . PHE A 1 77 ? -15.879 -0.607 -5.396 1.00 87.62 77 PHE A CA 1
ATOM 605 C C . PHE A 1 77 ? -14.897 -1.767 -5.216 1.00 87.62 77 PHE A C 1
ATOM 607 O O . PHE A 1 77 ? -14.789 -2.628 -6.083 1.00 87.62 77 PHE A O 1
ATOM 614 N N . VAL A 1 78 ? -14.178 -1.818 -4.092 1.00 85.94 78 VAL A N 1
ATOM 615 C CA . VAL A 1 78 ? -13.200 -2.892 -3.859 1.00 85.94 78 VAL A CA 1
ATOM 616 C C . VAL A 1 78 ? -13.912 -4.213 -3.600 1.00 85.94 78 VAL A C 1
ATOM 618 O O . VAL A 1 78 ? -13.504 -5.231 -4.152 1.00 85.94 78 VAL A O 1
ATOM 621 N N . LYS A 1 79 ? -15.012 -4.203 -2.838 1.00 87.19 79 LYS A N 1
ATOM 622 C CA . LYS A 1 79 ? -15.862 -5.384 -2.643 1.00 87.19 79 LYS A CA 1
ATOM 623 C C . LYS A 1 79 ? -16.385 -5.936 -3.965 1.00 87.19 79 LYS A C 1
ATOM 625 O O . LYS A 1 79 ? -16.317 -7.143 -4.167 1.00 87.19 79 LYS A O 1
ATOM 630 N N . GLU A 1 80 ? -16.864 -5.077 -4.864 1.00 89.81 80 GLU A N 1
ATOM 631 C CA . GLU A 1 80 ? -17.337 -5.482 -6.193 1.00 89.81 80 GLU A CA 1
ATOM 632 C C . GLU A 1 80 ? -16.217 -6.133 -7.017 1.00 89.81 80 GLU A C 1
ATOM 634 O O . GLU A 1 80 ? -16.395 -7.218 -7.564 1.00 89.81 80 GLU A O 1
ATOM 639 N N . VAL A 1 81 ? -15.035 -5.514 -7.036 1.00 86.38 81 VAL A N 1
ATOM 640 C CA . VAL A 1 81 ? -13.864 -5.998 -7.783 1.00 86.38 81 VAL A CA 1
ATOM 641 C C . VAL A 1 81 ? -13.296 -7.312 -7.217 1.00 86.38 81 VAL A C 1
ATOM 643 O O . VAL A 1 81 ? -12.795 -8.155 -7.966 1.00 86.38 81 VAL A O 1
ATOM 646 N N . VAL A 1 82 ? -13.360 -7.513 -5.899 1.00 84.94 82 VAL A N 1
ATOM 647 C CA . VAL A 1 82 ? -12.994 -8.790 -5.263 1.00 84.94 82 VAL A CA 1
ATOM 648 C C . VAL A 1 82 ? -14.055 -9.851 -5.562 1.00 84.94 82 VAL A C 1
ATOM 650 O O . VAL A 1 82 ? -13.714 -10.973 -5.932 1.00 84.94 82 VAL A O 1
ATOM 653 N N . ALA A 1 83 ? -15.341 -9.500 -5.472 1.00 87.56 83 ALA A N 1
ATOM 654 C CA . ALA A 1 83 ? -16.446 -10.411 -5.766 1.00 87.56 8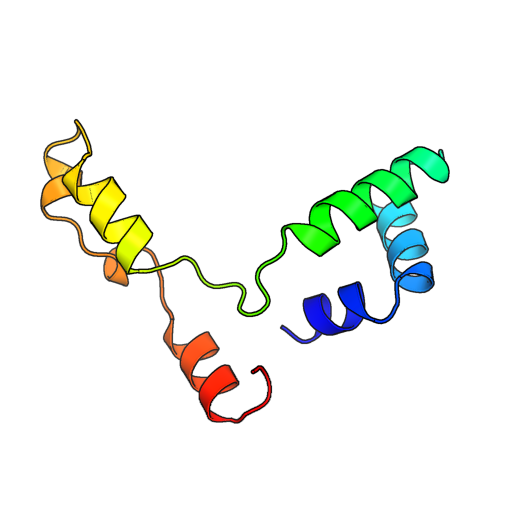3 ALA A CA 1
ATOM 655 C C . ALA A 1 83 ? -16.461 -10.870 -7.234 1.00 87.56 83 ALA A C 1
ATOM 657 O O . ALA A 1 83 ? -16.797 -12.022 -7.505 1.00 87.56 83 ALA A O 1
ATOM 658 N N . SER A 1 84 ? -16.041 -10.017 -8.176 1.00 88.62 84 SER A N 1
ATOM 659 C CA . SER A 1 84 ? -15.885 -10.387 -9.589 1.00 88.62 84 SER A CA 1
ATOM 660 C C . SER A 1 84 ? -14.695 -11.320 -9.849 1.00 88.62 84 SER A C 1
ATOM 662 O O . SER A 1 84 ? -14.537 -11.817 -10.963 1.00 88.62 84 SER A O 1
ATOM 664 N N . GLY A 1 85 ? -13.840 -11.560 -8.848 1.00 81.44 85 GLY A N 1
ATOM 665 C CA . GLY A 1 85 ? -12.651 -12.404 -8.956 1.00 81.44 85 GLY A CA 1
ATOM 666 C C . GLY A 1 85 ? -11.475 -11.747 -9.681 1.00 81.44 85 GLY A C 1
ATOM 667 O O . GLY A 1 85 ? -10.480 -12.425 -9.945 1.00 81.44 85 GLY A O 1
ATOM 668 N N . THR A 1 86 ? -11.567 -10.447 -9.981 1.00 78.94 86 THR A N 1
ATOM 669 C CA . THR A 1 86 ? -10.496 -9.674 -10.631 1.00 78.94 86 THR A CA 1
ATOM 670 C C . THR A 1 86 ? -9.276 -9.560 -9.717 1.00 78.94 86 THR A C 1
ATOM 672 O O . THR A 1 86 ? -8.143 -9.562 -10.194 1.00 78.94 86 THR A O 1
ATOM 675 N N . ILE A 1 87 ? -9.496 -9.508 -8.398 1.00 73.06 87 ILE A N 1
ATOM 676 C CA . ILE A 1 87 ? -8.452 -9.621 -7.376 1.00 73.06 87 ILE A CA 1
ATOM 677 C C . ILE A 1 87 ? -8.845 -10.693 -6.360 1.00 73.06 87 ILE A C 1
ATOM 679 O O . ILE A 1 87 ? -10.004 -10.813 -5.974 1.00 73.06 87 ILE A O 1
ATOM 683 N N . LYS A 1 88 ? -7.848 -11.473 -5.945 1.00 63.28 88 LYS A N 1
ATOM 684 C CA . LYS A 1 88 ? -7.913 -12.493 -4.893 1.00 63.28 88 LYS A CA 1
ATOM 685 C C . LYS A 1 88 ? -6.850 -12.197 -3.867 1.00 63.28 88 LYS A C 1
ATOM 687 O O . LYS A 1 88 ? -5.796 -11.738 -4.355 1.00 63.28 88 LYS A O 1
#

Sequence (88 aa):
MEALDYTLKNRDEVLLVMTKYTKITDAALLGEAYDSYAKAWERIPMPSQAAIETLLAASVNPKAKGARWDQFVDDRFVKEVVASGTIK